Protein AF-X1RJ78-F1 (afdb_monomer_lite)

Secondary structure (DSSP, 8-state):
-PPPEEE-----SS-EEEEEEEESSSSS--EEEEEEEEPTT----EEPPTT---SEEEEEESS--------EE-

pLDDT: mean 84.12, std 16.02, range [34.69, 98.0]

Sequence (74 aa):
MGQTPKQGAIICLKPVKFKIEVEPVGHGPWMTYKEVTVAQGETFEHNFPDNFQARWIRFISNKNCKATAWLVYE

Foldseek 3Di:
DWFKWKKKKWAWQAWKKKFKWFAQPLDDDIDGDDIDTAGHPGIDIDTDDPPDGGPDIDIDIPDDTGMDMDIDGD

Radius of gyration: 12.74 Å; chains: 1; bounding box: 28×27×32 Å

Organism: NCBI:txid412755

Structure (mmCIF, N/CA/C/O backbone):
data_AF-X1RJ78-F1
#
_entry.id   AF-X1RJ78-F1
#
loop_
_atom_site.group_PDB
_atom_site.id
_atom_site.type_symbol
_atom_site.label_atom_id
_atom_site.label_alt_id
_atom_site.label_comp_id
_atom_site.label_asym_id
_atom_site.label_entity_id
_atom_site.label_seq_id
_atom_site.pdbx_PDB_ins_code
_atom_site.Cartn_x
_atom_site.Cartn_y
_atom_site.Cartn_z
_atom_site.occupancy
_atom_site.B_iso_or_equiv
_atom_site.auth_seq_id
_atom_site.auth_comp_id
_atom_site.auth_asym_id
_atom_site.auth_atom_id
_atom_site.pdbx_PDB_model_num
ATOM 1 N N . MET A 1 1 ? 11.823 -12.899 -15.131 1.00 34.69 1 MET A N 1
ATOM 2 C CA . MET A 1 1 ? 11.040 -13.719 -14.186 1.00 34.69 1 MET A CA 1
ATOM 3 C C . MET A 1 1 ? 10.729 -12.825 -13.003 1.00 34.69 1 MET A C 1
ATOM 5 O O . MET A 1 1 ? 11.593 -12.636 -12.160 1.00 34.69 1 MET A O 1
ATOM 9 N N . GLY A 1 2 ? 9.605 -12.113 -13.069 1.00 47.62 2 GLY A N 1
ATOM 10 C CA . GLY A 1 2 ? 9.188 -11.164 -12.039 1.00 47.62 2 GLY A CA 1
ATOM 11 C C . GLY A 1 2 ? 8.100 -11.822 -11.215 1.00 47.62 2 GLY A C 1
ATOM 12 O O . GLY A 1 2 ? 7.099 -12.242 -11.781 1.00 47.62 2 GLY A O 1
ATOM 13 N N . GLN A 1 3 ? 8.353 -11.977 -9.924 1.00 47.56 3 GLN A N 1
ATOM 14 C CA . GLN A 1 3 ? 7.438 -12.624 -8.999 1.00 47.56 3 GLN A CA 1
ATOM 15 C C . GLN A 1 3 ? 6.290 -11.674 -8.635 1.00 47.56 3 GLN A C 1
ATOM 17 O O . GLN A 1 3 ? 6.534 -10.496 -8.357 1.00 47.56 3 GLN A O 1
ATOM 22 N N . THR A 1 4 ? 5.052 -12.169 -8.626 1.00 44.59 4 THR A N 1
ATOM 23 C CA . THR A 1 4 ? 3.845 -11.388 -8.295 1.00 44.59 4 THR A CA 1
ATOM 24 C C . THR A 1 4 ? 3.662 -11.283 -6.782 1.00 44.59 4 THR A C 1
ATOM 26 O O . THR A 1 4 ? 3.490 -12.323 -6.151 1.00 44.59 4 THR A O 1
ATOM 29 N N . PRO A 1 5 ? 3.644 -10.075 -6.182 1.00 50.31 5 PRO A N 1
ATOM 30 C CA . PRO A 1 5 ? 3.335 -9.912 -4.769 1.00 50.31 5 PRO A CA 1
ATOM 31 C C . PRO A 1 5 ? 1.863 -10.265 -4.473 1.00 50.31 5 PRO A C 1
ATOM 33 O O . PRO A 1 5 ? 0.966 -9.707 -5.104 1.00 50.31 5 PRO A O 1
ATOM 36 N N . LYS A 1 6 ? 1.580 -11.101 -3.470 1.00 54.16 6 LYS A N 1
ATOM 37 C CA . LYS A 1 6 ? 0.258 -11.168 -2.805 1.00 54.16 6 LYS A CA 1
ATOM 38 C C . LYS A 1 6 ? 0.349 -10.593 -1.394 1.00 54.16 6 LYS A C 1
ATOM 40 O O . LYS A 1 6 ? 1.313 -10.859 -0.679 1.00 54.16 6 LYS A O 1
ATOM 45 N N . GLN A 1 7 ? -0.624 -9.781 -0.991 1.00 54.69 7 GLN A N 1
ATOM 46 C CA . GLN A 1 7 ? -0.626 -9.089 0.303 1.00 54.69 7 GLN A CA 1
ATOM 47 C C . GLN A 1 7 ? -1.707 -9.634 1.241 1.00 54.69 7 GLN A C 1
ATOM 49 O O . GLN A 1 7 ? -2.851 -9.777 0.826 1.00 54.69 7 GLN A O 1
ATOM 54 N N . GLY A 1 8 ? -1.349 -9.882 2.505 1.00 49.94 8 GLY A N 1
ATOM 55 C CA . GLY A 1 8 ? -2.282 -10.115 3.614 1.00 49.94 8 GLY A CA 1
ATOM 56 C C . GLY A 1 8 ? -2.022 -9.132 4.767 1.00 49.94 8 GLY A C 1
ATOM 57 O O . GLY A 1 8 ? -0.990 -8.452 4.788 1.00 49.94 8 GLY A O 1
ATOM 58 N N . ALA A 1 9 ? -3.003 -8.975 5.661 1.00 53.56 9 ALA A N 1
ATOM 59 C CA . ALA A 1 9 ? -3.275 -7.674 6.276 1.00 53.56 9 ALA A CA 1
ATOM 60 C C . ALA A 1 9 ? -3.340 -7.596 7.822 1.00 53.56 9 ALA A C 1
ATOM 62 O O . ALA A 1 9 ? -2.766 -8.393 8.560 1.00 53.56 9 ALA A O 1
ATOM 63 N N . ILE A 1 10 ? -4.009 -6.529 8.282 1.00 54.06 10 ILE A N 1
ATOM 64 C CA . ILE A 1 10 ? -3.630 -5.533 9.292 1.00 54.06 10 ILE A CA 1
ATOM 65 C C . ILE A 1 10 ? -4.592 -5.588 10.492 1.00 54.06 10 ILE A C 1
ATOM 67 O O . ILE A 1 10 ? -5.798 -5.495 10.311 1.00 54.06 10 ILE A O 1
ATOM 71 N N . ILE A 1 11 ? -4.092 -5.608 11.735 1.00 54.06 11 ILE A N 1
ATOM 72 C CA . ILE A 1 11 ? -4.946 -5.459 12.933 1.00 54.06 11 ILE A CA 1
ATOM 73 C C . ILE A 1 11 ? -5.052 -3.978 13.323 1.00 54.06 11 ILE A C 1
ATOM 75 O O . ILE A 1 11 ? -4.251 -3.499 14.123 1.00 54.06 11 ILE A O 1
ATOM 79 N N . CYS A 1 12 ? -6.059 -3.252 12.825 1.00 58.34 12 CYS A N 1
ATOM 80 C CA . CYS A 1 12 ? -6.396 -1.924 13.350 1.00 58.34 12 CYS A CA 1
ATOM 81 C C . CYS A 1 12 ? -7.742 -1.910 14.089 1.00 58.34 12 CYS A C 1
ATOM 83 O O . CYS A 1 12 ? -8.729 -2.462 13.616 1.00 58.34 12 CYS A O 1
ATOM 85 N N . LEU A 1 13 ? -7.786 -1.228 15.240 1.00 67.62 13 LEU A N 1
ATOM 86 C CA . LEU A 1 13 ? -8.972 -1.077 16.098 1.00 67.62 13 LEU A CA 1
ATOM 87 C C . LEU A 1 13 ? -9.922 0.051 15.652 1.00 67.62 13 LEU A C 1
ATOM 89 O O . LEU A 1 13 ? -10.855 0.383 16.375 1.00 67.62 13 LEU A O 1
ATOM 93 N N . LYS A 1 14 ? -9.659 0.693 14.508 1.00 79.19 14 LYS A N 1
ATOM 94 C CA . LYS A 1 14 ? -10.515 1.703 13.866 1.00 79.19 14 LYS A CA 1
ATOM 95 C C . LYS A 1 14 ? -10.335 1.589 12.346 1.00 79.19 14 LYS A C 1
ATOM 97 O O . LYS A 1 14 ? -9.253 1.189 11.925 1.00 79.19 14 LYS A O 1
ATOM 102 N N . PRO A 1 15 ? -11.311 1.993 11.514 1.00 89.62 15 PRO A N 1
ATOM 103 C CA . PRO A 1 15 ? -11.122 2.006 10.064 1.00 89.62 15 PRO A CA 1
ATOM 104 C C . PRO A 1 15 ? -9.970 2.936 9.672 1.00 89.62 15 PRO A C 1
ATOM 106 O O . PRO A 1 15 ? -10.010 4.095 10.072 1.00 89.62 15 PRO A O 1
ATOM 109 N N . VAL A 1 16 ? -8.964 2.495 8.916 1.00 92.94 16 VAL A N 1
ATOM 110 C CA . VAL A 1 16 ? -7.790 3.302 8.512 1.00 92.94 16 VAL A CA 1
ATOM 111 C C . VAL A 1 16 ? -7.715 3.399 6.999 1.00 92.94 16 VAL A C 1
ATOM 113 O O . VAL A 1 16 ? -7.874 2.400 6.304 1.00 92.94 16 VAL A O 1
ATOM 116 N N . LYS A 1 17 ? -7.432 4.601 6.486 1.00 96.06 17 LYS A N 1
ATOM 117 C CA . LYS A 1 17 ? -7.122 4.785 5.071 1.00 96.06 17 LYS A CA 1
ATOM 118 C C . LYS A 1 17 ? -5.622 4.614 4.873 1.00 96.06 17 LYS A C 1
ATOM 120 O O . LYS A 1 17 ? -4.834 5.326 5.498 1.00 96.06 17 LYS A O 1
ATOM 125 N N . PHE A 1 18 ? -5.249 3.690 4.004 1.00 95.50 18 PHE A N 1
ATOM 126 C CA . PHE A 1 18 ? -3.888 3.487 3.545 1.00 95.50 18 PHE A CA 1
ATOM 127 C C . PHE A 1 18 ? -3.729 4.051 2.141 1.00 95.50 18 PHE A C 1
ATOM 129 O O . PHE A 1 18 ? -4.523 3.756 1.248 1.00 95.50 18 PHE A O 1
ATOM 136 N N . LYS A 1 19 ? -2.677 4.843 1.950 1.00 98.00 19 LYS A N 1
ATOM 137 C CA . LYS A 1 19 ? -2.162 5.203 0.635 1.00 98.00 19 LYS A CA 1
ATOM 138 C C . LYS A 1 19 ? -0.990 4.280 0.316 1.00 98.00 19 LYS A C 1
ATOM 140 O O . LYS A 1 19 ? -0.020 4.219 1.073 1.00 98.00 19 LYS A O 1
ATOM 145 N N . ILE A 1 20 ? -1.114 3.550 -0.782 1.00 96.94 20 ILE A N 1
ATOM 146 C CA . ILE A 1 20 ? -0.097 2.655 -1.320 1.00 96.94 20 ILE A CA 1
ATOM 147 C C . ILE A 1 20 ? 0.645 3.427 -2.398 1.00 96.94 20 ILE A C 1
ATOM 149 O O . ILE A 1 20 ? 0.034 3.919 -3.353 1.00 96.94 20 ILE A O 1
ATOM 153 N N . GLU A 1 21 ? 1.956 3.537 -2.241 1.00 97.69 21 GLU A N 1
ATOM 154 C CA . GLU A 1 21 ? 2.819 4.207 -3.204 1.00 97.69 21 GLU A CA 1
ATOM 155 C C . GLU A 1 21 ? 3.902 3.268 -3.709 1.00 97.69 21 GLU A C 1
ATOM 157 O O . GLU A 1 21 ? 4.363 2.375 -2.993 1.00 97.69 21 GLU A O 1
ATOM 162 N N . VAL A 1 22 ? 4.287 3.485 -4.962 1.00 96.69 22 VAL A N 1
ATOM 163 C CA . VAL A 1 22 ? 5.198 2.621 -5.706 1.00 96.69 22 VAL A CA 1
ATOM 164 C C . VAL A 1 22 ? 6.277 3.467 -6.362 1.00 96.69 22 VAL A C 1
ATOM 166 O O . VAL A 1 22 ? 6.028 4.605 -6.769 1.00 96.69 22 VAL A O 1
ATOM 169 N N . GLU A 1 23 ? 7.475 2.910 -6.456 1.00 95.94 23 GLU A N 1
ATOM 170 C CA . GLU A 1 23 ? 8.609 3.545 -7.118 1.00 95.94 23 GLU A CA 1
ATOM 171 C C . GLU A 1 23 ? 9.374 2.463 -7.914 1.00 95.94 23 GLU A C 1
ATOM 173 O O . GLU A 1 23 ? 9.894 1.513 -7.318 1.00 95.94 23 GLU A O 1
ATOM 178 N N . PRO A 1 24 ? 9.348 2.506 -9.261 1.00 90.75 24 PRO A N 1
ATOM 179 C CA . PRO A 1 24 ? 9.842 1.416 -1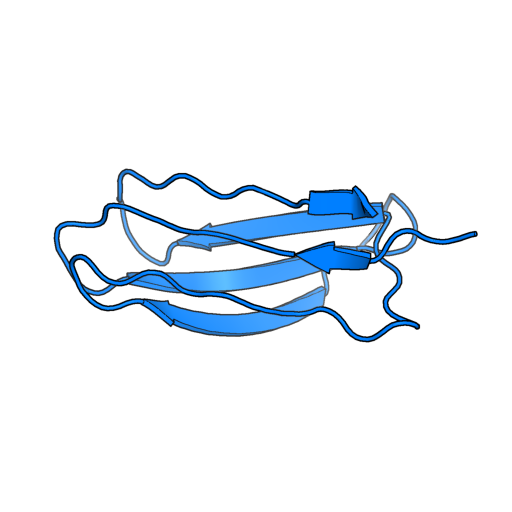0.104 1.00 90.75 24 PRO A CA 1
ATOM 180 C C . PRO A 1 24 ? 11.347 1.443 -10.384 1.00 90.75 24 PRO A C 1
ATOM 182 O O . PRO A 1 24 ? 11.909 0.397 -10.701 1.00 90.75 24 PRO A O 1
ATOM 185 N N . VAL A 1 25 ? 12.007 2.594 -10.277 1.00 92.06 25 VAL A N 1
ATOM 186 C CA . VAL A 1 25 ? 13.399 2.790 -10.711 1.00 92.06 25 VAL A CA 1
ATOM 187 C C . VAL A 1 25 ? 14.394 2.468 -9.589 1.00 92.06 25 VAL A C 1
ATOM 189 O O . VAL A 1 25 ? 15.513 2.030 -9.843 1.00 92.06 25 VAL A O 1
ATOM 192 N N . GLY A 1 26 ? 13.987 2.623 -8.333 1.00 90.38 26 GLY A N 1
ATOM 193 C CA . GLY A 1 26 ? 14.825 2.506 -7.140 1.00 90.38 26 GLY A CA 1
ATOM 194 C C . GLY A 1 26 ? 15.315 3.845 -6.592 1.00 90.38 26 GLY A C 1
ATOM 195 O O . GLY A 1 26 ? 15.968 3.863 -5.546 1.00 90.38 26 GLY A O 1
ATOM 196 N N . HIS A 1 27 ? 14.997 4.942 -7.280 1.00 88.56 27 HIS A N 1
ATOM 197 C CA . HIS A 1 27 ? 15.235 6.318 -6.873 1.00 88.56 27 HIS A CA 1
ATOM 198 C C . HIS A 1 27 ? 14.230 7.254 -7.562 1.00 88.56 27 HIS A C 1
ATOM 200 O O . HIS A 1 27 ? 13.739 6.969 -8.649 1.00 88.56 27 HIS A O 1
ATOM 206 N N . GLY A 1 28 ? 14.003 8.438 -6.995 1.00 89.19 28 GLY A N 1
ATOM 207 C CA . GLY A 1 28 ? 13.117 9.441 -7.591 1.00 89.19 28 GLY A CA 1
ATOM 208 C C . GLY A 1 28 ? 11.737 9.499 -6.930 1.00 89.19 28 GLY A C 1
ATOM 209 O O . GLY A 1 28 ? 11.612 9.170 -5.745 1.00 89.19 28 GLY A O 1
ATOM 210 N N . PRO A 1 29 ? 10.718 10.024 -7.634 1.00 94.88 29 PRO A N 1
ATOM 211 C CA . PRO A 1 29 ? 9.435 10.327 -7.025 1.00 94.88 29 PRO A CA 1
ATOM 212 C C . PRO A 1 29 ? 8.609 9.063 -6.794 1.00 94.88 29 PRO A C 1
ATOM 214 O O . PRO A 1 29 ? 8.491 8.194 -7.653 1.00 94.88 29 PRO A O 1
ATOM 217 N N . TRP A 1 30 ? 7.957 9.018 -5.640 1.00 97.06 30 TRP A N 1
ATOM 218 C CA . TRP A 1 30 ? 6.922 8.034 -5.361 1.00 97.06 30 TRP A CA 1
ATOM 219 C C . TRP A 1 30 ? 5.651 8.365 -6.138 1.00 97.06 30 TRP A C 1
ATOM 221 O O . TRP A 1 30 ? 5.240 9.525 -6.200 1.00 97.06 30 TRP A O 1
ATOM 231 N N . MET A 1 31 ? 4.994 7.341 -6.676 1.00 96.81 31 MET A N 1
ATOM 232 C CA . MET A 1 31 ? 3.703 7.471 -7.349 1.00 96.81 31 MET A CA 1
ATOM 233 C C . MET A 1 31 ? 2.605 6.855 -6.494 1.00 96.81 31 MET A C 1
ATOM 235 O O . MET A 1 31 ? 2.771 5.761 -5.953 1.00 96.81 31 MET A O 1
ATOM 239 N N . THR A 1 32 ? 1.461 7.532 -6.390 1.00 97.69 32 THR A N 1
ATOM 240 C CA . THR A 1 32 ? 0.278 6.930 -5.764 1.00 97.69 32 THR A CA 1
ATOM 241 C C . THR A 1 32 ? -0.252 5.818 -6.656 1.00 97.69 32 THR A C 1
ATOM 243 O O . THR A 1 32 ? -0.638 6.066 -7.793 1.00 97.69 32 THR A O 1
ATOM 246 N N . TYR A 1 33 ? -0.263 4.597 -6.126 1.00 96.25 33 TYR A N 1
ATOM 247 C CA . TYR A 1 33 ? -0.814 3.427 -6.800 1.00 96.25 33 TYR A CA 1
ATOM 248 C C . TYR A 1 33 ? -2.295 3.249 -6.473 1.00 96.25 33 TYR A C 1
ATOM 250 O O . TYR A 1 33 ? -3.122 3.085 -7.367 1.00 96.25 33 TYR A O 1
ATOM 258 N N . LYS A 1 34 ? -2.633 3.267 -5.180 1.00 95.88 34 LYS A N 1
ATOM 259 C CA . LYS A 1 34 ? -3.991 3.003 -4.704 1.00 95.88 34 LYS A CA 1
ATOM 260 C C . LYS A 1 34 ? -4.209 3.622 -3.336 1.00 95.88 34 LYS A C 1
ATOM 262 O O . LYS A 1 34 ? -3.302 3.664 -2.510 1.00 95.88 34 LYS A O 1
ATOM 267 N N . GLU A 1 35 ? -5.436 4.040 -3.080 1.00 97.50 35 GLU A N 1
ATOM 268 C CA . GLU A 1 35 ? -5.900 4.342 -1.734 1.00 97.50 35 GLU A CA 1
ATOM 269 C C . GLU A 1 35 ? -6.982 3.341 -1.346 1.00 97.50 35 GLU A C 1
ATOM 271 O O . GLU A 1 35 ? -7.864 3.023 -2.143 1.00 97.50 35 GLU A O 1
ATOM 276 N N . VAL A 1 36 ? -6.908 2.831 -0.122 1.00 95.06 36 VAL A N 1
ATOM 277 C CA . VAL A 1 36 ? -7.864 1.8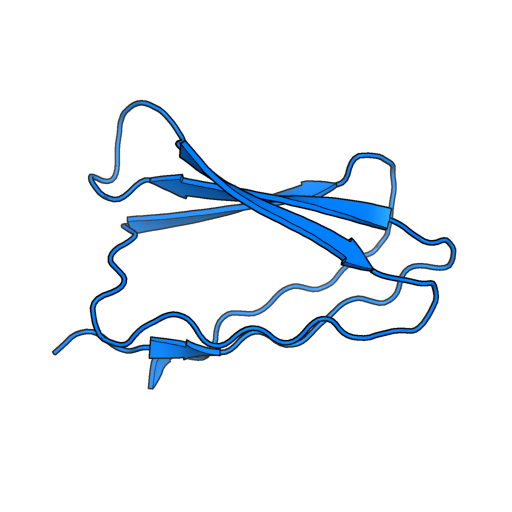58 0.402 1.00 95.06 36 VAL A CA 1
ATOM 278 C C . VAL A 1 36 ? -8.222 2.200 1.835 1.00 95.06 36 VAL A C 1
ATOM 280 O O . VAL A 1 36 ? -7.357 2.556 2.630 1.00 95.06 36 VAL A O 1
ATOM 283 N N . THR A 1 37 ? -9.500 2.080 2.176 1.00 94.56 37 THR A N 1
ATOM 284 C CA . THR A 1 37 ? -9.949 2.117 3.566 1.00 94.56 37 THR A CA 1
ATOM 285 C C . THR A 1 37 ? -10.117 0.686 4.048 1.00 94.56 37 THR A C 1
ATOM 287 O O . THR A 1 37 ? -10.923 -0.052 3.494 1.00 94.56 37 THR A O 1
ATOM 290 N N . VAL A 1 38 ? -9.357 0.306 5.070 1.00 90.62 38 VAL A N 1
ATOM 291 C CA . VAL A 1 38 ? -9.461 -0.996 5.736 1.00 90.62 38 VAL A CA 1
ATOM 292 C C . VAL A 1 38 ? -10.309 -0.803 6.981 1.00 90.62 38 VAL A C 1
ATOM 294 O O . VAL A 1 38 ? -9.969 0.042 7.818 1.00 90.62 38 VAL A O 1
ATOM 297 N N . ALA A 1 39 ? -11.429 -1.520 7.091 1.00 88.44 39 ALA A N 1
ATOM 298 C CA . ALA A 1 39 ? -12.277 -1.433 8.271 1.00 88.44 39 ALA A CA 1
ATOM 299 C C . ALA A 1 39 ? -11.605 -2.085 9.491 1.00 88.44 39 ALA A C 1
ATOM 301 O O . ALA A 1 39 ? -10.582 -2.763 9.400 1.00 88.44 39 ALA A O 1
ATOM 302 N N . GLN A 1 40 ? -12.168 -1.838 10.670 1.00 85.88 40 GLN A N 1
ATOM 303 C CA . GLN A 1 40 ? -11.653 -2.423 11.902 1.00 85.88 40 GLN A CA 1
ATOM 304 C C . GLN A 1 40 ? -11.755 -3.953 11.859 1.00 85.88 40 GLN A C 1
ATOM 306 O O . GLN A 1 40 ? -12.834 -4.489 11.636 1.00 85.88 40 GLN A O 1
ATOM 311 N N . GLY A 1 41 ? -10.644 -4.637 12.140 1.00 81.31 41 GLY A N 1
ATOM 312 C CA . GLY A 1 41 ? -10.584 -6.103 12.162 1.00 81.31 41 GLY A CA 1
ATOM 313 C C . GLY A 1 41 ? -10.634 -6.778 10.788 1.00 81.31 41 GLY A C 1
ATOM 314 O O . GLY A 1 41 ? -10.603 -8.004 10.734 1.00 81.31 41 GLY A O 1
ATOM 315 N N . GLU A 1 42 ? -10.688 -6.011 9.698 1.00 84.69 42 GLU A N 1
ATOM 316 C CA . GLU A 1 42 ? -10.689 -6.556 8.343 1.00 84.69 42 GLU A CA 1
ATOM 317 C C . GLU A 1 42 ? -9.287 -6.670 7.752 1.00 84.69 42 GLU A C 1
ATOM 319 O O . GLU A 1 42 ? -8.366 -5.919 8.086 1.00 84.69 42 GLU A O 1
ATOM 324 N N . THR A 1 43 ? -9.171 -7.591 6.799 1.00 85.50 43 THR A N 1
ATOM 325 C CA . THR A 1 43 ? -7.967 -7.800 6.009 1.00 85.50 43 THR A CA 1
ATOM 326 C C . THR A 1 43 ? -8.173 -7.281 4.594 1.00 85.50 43 THR A C 1
ATOM 328 O O . THR A 1 43 ? -9.142 -7.631 3.930 1.00 85.50 43 THR A O 1
ATOM 331 N N . PHE A 1 44 ? -7.241 -6.453 4.123 1.00 89.06 44 PHE A N 1
ATOM 332 C CA . PHE A 1 44 ? -7.170 -6.048 2.725 1.00 89.06 44 PHE A CA 1
ATOM 333 C C . PHE A 1 44 ? -6.204 -6.944 1.954 1.00 89.06 44 PHE A C 1
ATOM 335 O O . PHE A 1 44 ? -4.996 -6.906 2.190 1.00 89.06 44 PHE A O 1
ATOM 342 N N . GLU A 1 45 ? -6.748 -7.707 1.013 1.00 90.62 45 GLU A N 1
ATOM 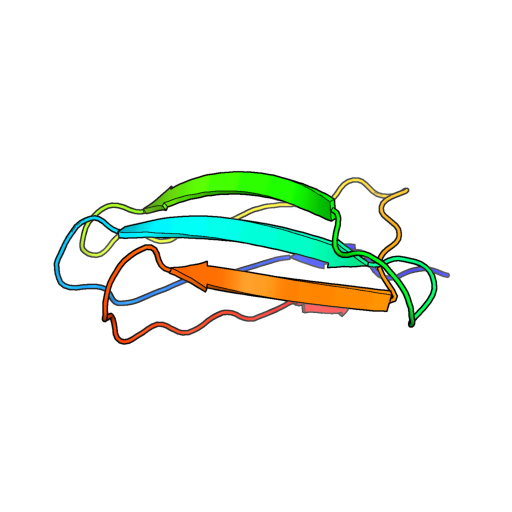343 C CA . GLU A 1 45 ? -5.973 -8.516 0.080 1.00 90.62 45 GLU A CA 1
ATOM 344 C C . GLU A 1 45 ? -5.951 -7.860 -1.296 1.00 90.62 45 GLU A C 1
ATOM 346 O O . GLU A 1 45 ? -6.954 -7.326 -1.780 1.00 90.62 45 GLU A O 1
ATOM 351 N N . HIS A 1 46 ? -4.785 -7.890 -1.935 1.00 90.19 46 HIS A N 1
ATOM 352 C CA . HIS A 1 46 ? -4.604 -7.319 -3.262 1.00 90.19 46 HIS A CA 1
ATOM 353 C C . HIS A 1 46 ? -3.638 -8.162 -4.081 1.00 90.19 46 HIS A C 1
ATOM 355 O O . HIS A 1 46 ? -2.520 -8.439 -3.644 1.00 90.19 46 HIS A O 1
ATOM 361 N N . ASN A 1 47 ? -4.084 -8.525 -5.283 1.00 92.38 47 ASN A N 1
ATOM 362 C CA . ASN A 1 47 ? -3.260 -9.162 -6.298 1.00 92.38 47 ASN A CA 1
ATOM 363 C C . ASN A 1 47 ? -2.741 -8.077 -7.239 1.00 92.38 47 ASN A C 1
ATOM 365 O O . ASN A 1 47 ? -3.526 -7.379 -7.891 1.00 92.38 47 ASN A O 1
ATOM 369 N N . PHE A 1 48 ? -1.421 -7.911 -7.293 1.00 90.50 48 PHE A N 1
ATOM 370 C CA . PHE A 1 48 ? -0.815 -7.037 -8.290 1.00 90.50 48 PHE A CA 1
ATOM 371 C C . PHE A 1 48 ? -0.918 -7.688 -9.680 1.00 90.50 48 PHE A C 1
ATOM 373 O O . PHE A 1 48 ? -0.799 -8.908 -9.775 1.00 90.50 48 PHE A O 1
ATOM 380 N N . PRO A 1 49 ? -1.142 -6.902 -10.750 1.00 91.44 49 PRO A N 1
ATOM 381 C CA . PRO A 1 49 ? -1.112 -7.421 -12.117 1.00 91.44 49 PRO A CA 1
ATOM 382 C C . PRO A 1 49 ? 0.212 -8.125 -12.444 1.00 91.44 49 PRO A C 1
ATOM 384 O O . PRO A 1 49 ? 1.261 -7.690 -11.976 1.00 91.44 49 PRO A O 1
ATOM 387 N N . ASP A 1 50 ? 0.187 -9.131 -13.320 1.00 87.88 50 ASP A N 1
ATOM 388 C CA . ASP A 1 50 ? 1.382 -9.906 -13.709 1.00 87.88 50 ASP A CA 1
ATOM 389 C C . ASP A 1 50 ? 2.514 -9.042 -14.290 1.00 87.88 50 ASP A C 1
ATOM 391 O O . ASP A 1 50 ? 3.695 -9.367 -14.187 1.00 87.88 50 ASP A O 1
ATOM 395 N N . ASN A 1 51 ? 2.161 -7.915 -14.908 1.00 88.75 51 ASN A N 1
ATOM 396 C CA . ASN A 1 51 ? 3.101 -6.958 -15.487 1.00 88.75 51 ASN A CA 1
ATOM 397 C C . ASN A 1 51 ? 3.464 -5.804 -14.539 1.00 88.75 51 ASN A C 1
ATOM 399 O O . ASN A 1 51 ? 4.074 -4.823 -14.973 1.00 88.75 51 ASN A O 1
ATOM 403 N N . PHE A 1 52 ? 3.072 -5.880 -13.268 1.00 90.88 52 PHE A N 1
ATOM 404 C CA . PHE A 1 52 ? 3.361 -4.846 -12.291 1.00 90.88 52 PHE A CA 1
ATOM 405 C C . PHE A 1 52 ? 4.861 -4.789 -11.988 1.00 90.88 52 PHE A C 1
ATOM 407 O O . PHE A 1 52 ? 5.494 -5.793 -11.670 1.00 90.88 52 PHE A O 1
ATOM 414 N N . GLN A 1 53 ? 5.430 -3.586 -12.063 1.00 87.69 53 GLN A N 1
ATOM 415 C CA . GLN A 1 53 ? 6.838 -3.346 -11.771 1.00 87.69 53 GLN A CA 1
ATOM 416 C C . GLN A 1 53 ? 6.969 -2.280 -10.690 1.00 87.69 53 GLN A C 1
ATOM 418 O O . GLN A 1 53 ? 6.506 -1.151 -10.850 1.00 87.69 53 GLN A O 1
ATOM 423 N N . ALA A 1 54 ? 7.633 -2.641 -9.598 1.00 91.06 54 ALA A N 1
ATOM 424 C CA . ALA A 1 54 ? 8.033 -1.718 -8.550 1.00 91.06 54 ALA A CA 1
ATOM 425 C C . ALA A 1 54 ? 9.350 -2.202 -7.937 1.00 91.06 54 ALA A C 1
ATOM 427 O O . ALA A 1 54 ? 9.475 -3.377 -7.591 1.00 91.06 54 ALA A O 1
ATOM 428 N N . ARG A 1 55 ? 10.320 -1.299 -7.769 1.00 93.25 55 ARG A N 1
ATOM 429 C CA . ARG A 1 55 ? 11.499 -1.564 -6.938 1.00 93.25 55 ARG A CA 1
ATOM 430 C C . ARG A 1 55 ? 11.116 -1.453 -5.469 1.00 93.25 55 ARG A C 1
ATOM 432 O O . ARG A 1 55 ? 11.500 -2.296 -4.664 1.00 93.25 55 ARG A O 1
ATOM 439 N N . TRP A 1 56 ? 10.338 -0.423 -5.148 1.00 94.69 56 TRP A N 1
ATOM 440 C CA . TRP A 1 56 ? 9.863 -0.150 -3.804 1.00 94.69 56 TRP A CA 1
ATOM 441 C C . TRP A 1 56 ? 8.345 -0.018 -3.759 1.00 94.69 56 TRP A C 1
ATOM 443 O O . TRP A 1 56 ? 7.725 0.581 -4.640 1.00 94.69 56 TRP A O 1
ATOM 453 N N . ILE A 1 57 ? 7.760 -0.538 -2.681 1.00 95.38 57 ILE A N 1
ATOM 454 C CA . ILE A 1 57 ? 6.358 -0.343 -2.308 1.00 95.38 57 ILE A CA 1
ATOM 455 C C . ILE A 1 57 ? 6.346 0.163 -0.870 1.0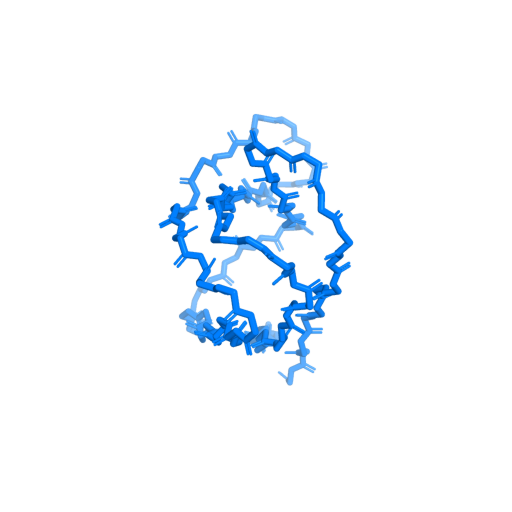0 95.38 57 ILE A C 1
ATOM 457 O O . ILE A 1 57 ? 7.041 -0.389 -0.013 1.00 95.38 57 ILE A O 1
ATOM 461 N N . ARG A 1 58 ? 5.554 1.197 -0.588 1.00 95.19 58 ARG A N 1
ATOM 462 C CA . ARG A 1 58 ? 5.331 1.677 0.779 1.00 95.19 58 ARG A CA 1
ATOM 463 C C . ARG A 1 58 ? 3.855 1.875 1.077 1.00 95.19 58 ARG A C 1
ATOM 465 O O . ARG A 1 58 ? 3.060 2.203 0.198 1.00 95.19 58 ARG A O 1
ATOM 472 N N . PHE A 1 59 ? 3.527 1.726 2.354 1.00 95.38 59 PHE A N 1
ATOM 473 C CA . PHE A 1 59 ? 2.181 1.862 2.892 1.00 95.38 59 PHE A CA 1
ATOM 474 C C . PHE A 1 59 ? 2.162 3.028 3.872 1.00 95.38 59 PHE A C 1
ATOM 476 O O . PHE A 1 59 ? 2.934 3.050 4.829 1.00 95.38 59 PHE A O 1
ATOM 483 N N . ILE A 1 60 ? 1.289 4.002 3.630 1.00 95.81 60 ILE A N 1
ATOM 484 C CA . ILE A 1 60 ? 1.154 5.198 4.461 1.00 95.81 60 ILE A CA 1
ATOM 485 C C . ILE A 1 60 ? -0.238 5.186 5.075 1.00 95.81 60 ILE A C 1
ATOM 487 O O . ILE A 1 60 ? -1.231 5.285 4.354 1.00 95.81 60 ILE A O 1
ATOM 491 N N . SER A 1 61 ? -0.327 5.076 6.398 1.00 94.44 61 SER A N 1
ATOM 492 C CA . SER A 1 61 ? -1.595 5.238 7.103 1.00 94.44 61 SER A CA 1
ATOM 493 C C . SER A 1 61 ? -1.931 6.720 7.267 1.00 94.44 61 SER A C 1
ATOM 495 O O . SER A 1 61 ? -1.063 7.556 7.511 1.00 94.44 61 SER A O 1
ATOM 497 N N . ASN A 1 62 ? -3.216 7.062 7.186 1.00 96.00 62 ASN A N 1
ATOM 498 C CA . ASN A 1 62 ? -3.677 8.425 7.462 1.00 96.00 62 ASN A CA 1
ATOM 499 C C . ASN A 1 62 ? -3.781 8.754 8.964 1.00 96.00 62 ASN A C 1
ATOM 501 O O . ASN A 1 62 ? -4.172 9.862 9.324 1.00 96.00 62 ASN A O 1
ATOM 505 N N . LYS A 1 63 ? -3.497 7.784 9.838 1.00 91.62 63 LYS A N 1
ATOM 506 C CA . LYS A 1 63 ? -3.523 7.913 11.299 1.00 91.62 63 LYS A CA 1
ATOM 507 C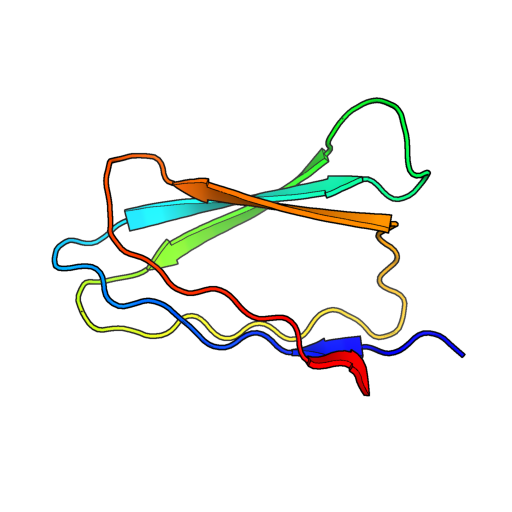 C . LYS A 1 63 ? -2.685 6.829 11.964 1.00 91.62 63 LYS A C 1
ATOM 509 O O . LYS A 1 63 ? -2.346 5.824 11.340 1.00 91.62 63 LYS A O 1
ATOM 514 N N . ASN A 1 64 ? -2.404 7.021 13.249 1.00 90.31 64 ASN A N 1
ATOM 515 C CA . ASN A 1 64 ? -1.677 6.050 14.058 1.00 90.31 64 ASN A CA 1
ATOM 516 C C . ASN A 1 64 ? -2.456 4.730 14.150 1.00 90.31 64 ASN A C 1
ATOM 518 O O . ASN A 1 64 ? -3.616 4.705 14.569 1.00 90.31 64 ASN A O 1
ATOM 522 N N . CYS A 1 65 ? -1.801 3.633 13.782 1.00 87.06 65 CYS A N 1
ATOM 523 C CA . CYS A 1 65 ? -2.321 2.279 13.905 1.00 87.06 65 CYS A CA 1
ATOM 524 C C . CYS A 1 65 ? -1.174 1.287 14.092 1.00 87.06 65 CYS A C 1
ATOM 526 O O . CYS A 1 65 ? -0.072 1.504 13.593 1.00 87.06 65 CYS A O 1
ATOM 528 N N . LYS A 1 66 ? -1.453 0.164 14.756 1.00 86.94 66 LYS A N 1
ATOM 529 C CA . LYS A 1 66 ? -0.615 -1.028 14.636 1.00 86.94 66 LYS A CA 1
ATOM 530 C C . LYS A 1 66 ? -1.075 -1.776 13.388 1.00 86.94 66 LYS A C 1
ATOM 532 O O . LYS A 1 66 ? -2.272 -1.900 13.171 1.00 86.94 66 LYS A O 1
ATOM 537 N N . ALA A 1 67 ? -0.150 -2.191 12.539 1.00 85.12 67 ALA A N 1
ATOM 538 C CA . ALA A 1 67 ? -0.471 -2.847 11.282 1.00 85.12 67 ALA A CA 1
ATOM 539 C C . ALA A 1 67 ? 0.669 -3.776 10.876 1.00 85.12 67 ALA A C 1
ATOM 541 O O . ALA A 1 67 ? 1.829 -3.476 11.152 1.00 85.12 67 ALA A O 1
ATOM 542 N N . THR A 1 68 ? 0.328 -4.871 10.204 1.00 87.50 68 THR A N 1
ATOM 543 C CA . THR A 1 68 ? 1.295 -5.755 9.558 1.00 87.50 68 THR A CA 1
ATOM 544 C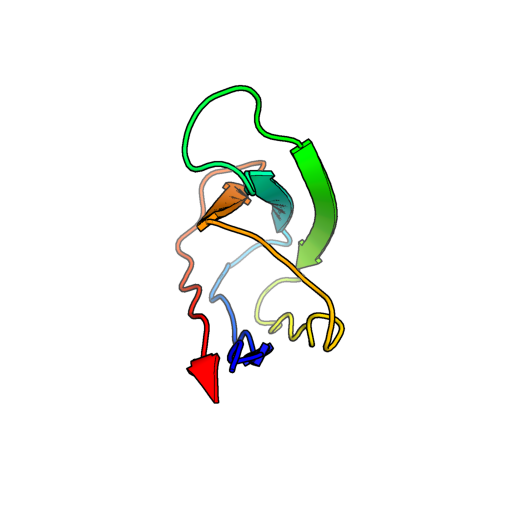 C . THR A 1 68 ? 0.947 -5.801 8.082 1.00 87.50 68 THR A C 1
ATOM 546 O O . THR A 1 68 ? -0.207 -6.022 7.730 1.00 87.50 68 THR A O 1
ATOM 549 N N . ALA A 1 69 ? 1.938 -5.563 7.233 1.00 88.81 69 ALA A N 1
ATOM 550 C CA . ALA A 1 69 ? 1.826 -5.697 5.792 1.00 88.81 69 ALA A CA 1
ATOM 551 C C . ALA A 1 69 ? 2.925 -6.651 5.332 1.00 88.81 69 ALA A C 1
ATOM 553 O O . ALA A 1 69 ? 4.084 -6.482 5.712 1.00 88.81 69 ALA A O 1
ATOM 554 N N . TRP A 1 70 ? 2.571 -7.637 4.518 1.00 87.69 70 TRP A N 1
ATOM 555 C CA . TRP A 1 70 ? 3.537 -8.509 3.856 1.00 87.69 70 TRP A CA 1
ATOM 556 C C . TRP A 1 70 ? 3.281 -8.548 2.354 1.00 87.69 70 TRP A C 1
ATOM 558 O O . TRP A 1 70 ? 2.192 -8.213 1.888 1.00 87.69 70 TRP A O 1
ATOM 568 N N . LEU A 1 71 ? 4.318 -8.919 1.609 1.00 88.94 71 LEU A N 1
ATOM 569 C CA . LEU A 1 71 ? 4.312 -9.103 0.164 1.00 88.94 71 LEU A CA 1
ATOM 570 C C . LEU A 1 71 ? 4.848 -10.511 -0.106 1.00 88.94 71 LEU A C 1
ATOM 572 O O . LEU A 1 71 ? 5.954 -10.838 0.322 1.00 88.94 71 LEU A O 1
ATOM 576 N N . VAL A 1 72 ? 4.052 -11.350 -0.759 1.00 86.75 72 VAL A N 1
ATOM 577 C CA . VAL A 1 72 ? 4.402 -12.733 -1.109 1.00 86.75 72 VAL A CA 1
ATOM 578 C C . VAL A 1 72 ? 4.861 -12.765 -2.549 1.00 86.75 72 VAL A C 1
ATOM 580 O O . VAL A 1 72 ? 4.035 -12.546 -3.417 1.00 86.75 72 VAL A O 1
ATOM 583 N N . TYR A 1 73 ? 6.133 -13.045 -2.800 1.00 79.50 73 TYR A N 1
ATOM 584 C CA . TYR A 1 73 ? 6.689 -13.140 -4.146 1.00 79.50 73 TYR A CA 1
ATOM 585 C C . TYR A 1 73 ? 6.716 -14.612 -4.586 1.00 79.50 73 TYR A C 1
ATOM 587 O O . TYR A 1 73 ? 7.412 -15.417 -3.967 1.00 79.50 73 TYR A O 1
ATOM 595 N N . GLU A 1 74 ? 5.944 -14.950 -5.621 1.00 71.44 74 GLU A N 1
ATOM 596 C CA . GLU A 1 74 ? 5.894 -16.284 -6.251 1.00 71.44 74 GLU A CA 1
ATOM 597 C C . GLU A 1 74 ? 6.760 -16.351 -7.511 1.00 71.44 74 GLU A C 1
ATOM 599 O O . GLU A 1 74 ? 6.533 -15.525 -8.422 1.00 71.44 74 GLU A O 1
#